Protein AF-A0A959T3K2-F1 (afdb_monomer)

Structure (mmCIF, N/CA/C/O backbone):
data_AF-A0A959T3K2-F1
#
_entry.id   AF-A0A959T3K2-F1
#
loop_
_atom_site.group_PDB
_atom_site.id
_atom_site.type_symbol
_atom_site.label_atom_id
_atom_site.label_alt_id
_atom_site.label_comp_id
_atom_site.label_asym_id
_atom_site.label_entity_id
_atom_site.label_seq_id
_atom_site.pdbx_PDB_ins_code
_atom_site.Cartn_x
_atom_site.Cartn_y
_atom_site.Cartn_z
_atom_site.occupancy
_atom_site.B_iso_or_equiv
_atom_site.auth_seq_id
_atom_site.auth_comp_id
_atom_site.auth_asym_id
_atom_site.auth_atom_id
_atom_site.pdbx_PDB_model_num
ATOM 1 N N . LEU A 1 1 ? 40.441 -4.220 -32.638 1.00 57.56 1 LEU A N 1
ATOM 2 C CA . LEU A 1 1 ? 39.150 -3.640 -32.191 1.00 57.56 1 LEU A CA 1
ATOM 3 C C . LEU A 1 1 ? 38.495 -2.736 -33.246 1.00 57.56 1 LEU A C 1
ATOM 5 O O . LEU A 1 1 ? 37.285 -2.588 -33.197 1.00 57.56 1 LEU A O 1
ATOM 9 N N . GLU A 1 2 ? 39.222 -2.204 -34.239 1.00 59.03 2 GLU A N 1
ATOM 10 C CA . GLU A 1 2 ? 38.656 -1.298 -35.265 1.00 59.03 2 GLU A CA 1
ATOM 11 C C . GLU A 1 2 ? 37.809 -1.963 -36.373 1.00 59.03 2 GLU A C 1
ATOM 13 O O . GLU A 1 2 ? 37.141 -1.273 -37.137 1.00 59.03 2 GLU A O 1
ATOM 18 N N . ALA A 1 3 ? 37.781 -3.297 -36.464 1.00 60.69 3 ALA A N 1
ATOM 19 C CA . ALA A 1 3 ? 37.096 -4.010 -37.551 1.00 60.69 3 ALA A CA 1
ATOM 20 C C . ALA A 1 3 ? 35.556 -4.047 -37.431 1.00 60.69 3 ALA A C 1
ATOM 22 O O . ALA A 1 3 ? 34.877 -4.344 -38.408 1.00 60.69 3 ALA A O 1
ATOM 23 N N . CYS A 1 4 ? 34.988 -3.729 -36.261 1.00 63.50 4 CYS A N 1
ATOM 24 C CA . CYS A 1 4 ? 33.539 -3.802 -36.026 1.00 63.50 4 CYS A CA 1
ATOM 25 C C . CYS A 1 4 ? 32.788 -2.491 -36.324 1.00 63.50 4 CYS A C 1
ATOM 27 O O . CYS A 1 4 ? 31.565 -2.466 -36.243 1.00 63.50 4 CYS A O 1
ATOM 29 N N . GLY A 1 5 ? 33.488 -1.400 -36.658 1.00 66.00 5 GLY A N 1
ATOM 30 C CA . GLY A 1 5 ? 32.871 -0.078 -36.838 1.00 66.00 5 GLY A CA 1
ATOM 31 C C . GLY A 1 5 ? 32.129 0.125 -38.166 1.00 66.00 5 GLY A C 1
ATOM 32 O O . GLY A 1 5 ? 31.366 1.077 -38.286 1.00 66.00 5 GLY A O 1
ATOM 33 N N . LYS A 1 6 ? 32.349 -0.750 -39.160 1.00 72.06 6 LYS A N 1
ATOM 34 C CA . LYS A 1 6 ? 31.749 -0.670 -40.511 1.00 72.06 6 LYS A CA 1
ATOM 35 C C . LYS A 1 6 ? 30.900 -1.892 -40.883 1.00 72.06 6 LYS A C 1
ATOM 37 O O . LYS A 1 6 ? 30.618 -2.104 -42.057 1.00 72.06 6 LYS A O 1
ATOM 42 N N . ALA A 1 7 ? 30.540 -2.728 -39.912 1.00 78.12 7 ALA A N 1
ATOM 43 C CA . ALA A 1 7 ? 29.709 -3.894 -40.177 1.00 78.12 7 ALA A CA 1
ATOM 44 C C . ALA A 1 7 ? 28.245 -3.464 -40.375 1.00 78.12 7 ALA A C 1
ATOM 46 O O . ALA A 1 7 ? 27.666 -2.809 -39.510 1.00 78.12 7 ALA A O 1
ATOM 47 N N . GLU A 1 8 ? 27.650 -3.831 -41.509 1.00 79.19 8 GLU A N 1
ATOM 48 C CA . GLU A 1 8 ? 26.216 -3.665 -41.745 1.00 79.19 8 GLU A CA 1
ATOM 49 C C . GLU A 1 8 ? 25.456 -4.797 -41.048 1.00 79.19 8 GLU A C 1
ATOM 51 O O . GLU A 1 8 ? 25.615 -5.975 -41.374 1.00 79.19 8 GLU A O 1
ATOM 56 N N . PHE A 1 9 ? 24.638 -4.445 -40.057 1.00 82.81 9 PHE A N 1
ATOM 57 C CA . PHE A 1 9 ? 23.800 -5.400 -39.341 1.00 82.81 9 PHE A CA 1
ATOM 58 C C . PHE A 1 9 ? 22.410 -5.432 -39.966 1.00 82.81 9 PHE A C 1
ATOM 60 O O . PHE A 1 9 ? 21.763 -4.398 -40.129 1.00 82.81 9 PHE A O 1
ATOM 67 N N . THR A 1 10 ? 21.927 -6.632 -40.268 1.00 84.00 10 THR A N 1
ATOM 68 C CA . THR A 1 10 ? 20.550 -6.860 -40.708 1.00 84.00 10 THR A CA 1
ATOM 69 C C . THR A 1 10 ? 19.814 -7.701 -39.672 1.00 84.00 10 THR A C 1
ATOM 71 O O . THR A 1 10 ? 20.390 -8.572 -39.017 1.00 84.00 10 THR 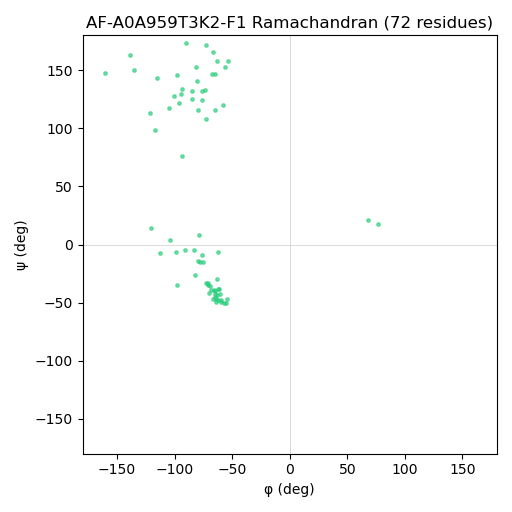A O 1
ATOM 74 N N . VAL A 1 11 ? 18.531 -7.407 -39.466 1.00 84.19 11 VAL A N 1
ATOM 75 C CA . VAL A 1 11 ? 17.700 -8.151 -38.514 1.00 84.19 11 VAL A CA 1
ATOM 76 C C . VAL A 1 11 ? 17.397 -9.523 -39.111 1.00 84.19 11 VAL A C 1
ATOM 78 O O . VAL A 1 11 ? 16.615 -9.629 -40.050 1.00 84.19 11 VAL A O 1
ATOM 81 N N . ALA A 1 12 ? 18.013 -10.572 -38.562 1.00 88.94 12 ALA A N 1
ATOM 82 C CA . ALA A 1 12 ? 17.840 -11.939 -39.054 1.00 88.94 12 ALA A CA 1
ATOM 83 C C . ALA A 1 12 ? 16.443 -12.516 -38.753 1.00 88.94 12 ALA A C 1
ATOM 85 O O . ALA A 1 12 ? 15.916 -13.297 -39.540 1.00 88.94 12 ALA A O 1
ATOM 86 N N . ALA A 1 13 ? 15.835 -12.140 -37.622 1.00 82.06 13 ALA A N 1
ATOM 87 C CA . ALA A 1 13 ? 14.496 -12.579 -37.240 1.00 82.06 13 ALA A CA 1
ATOM 88 C C . ALA A 1 13 ? 13.882 -11.654 -36.180 1.00 82.06 13 ALA A C 1
ATOM 90 O O . ALA A 1 13 ? 14.584 -11.13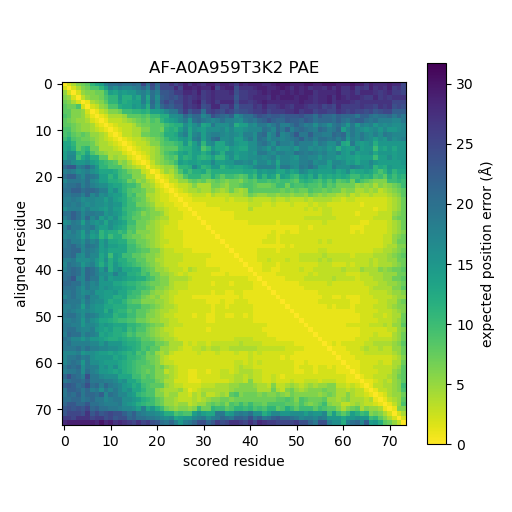1 -35.314 1.00 82.06 13 ALA A O 1
ATOM 91 N N . VAL A 1 14 ? 12.556 -11.500 -36.218 1.00 81.50 14 VAL A N 1
ATOM 92 C CA . VAL A 1 14 ? 11.768 -10.838 -35.170 1.00 81.50 14 VAL A CA 1
ATOM 93 C C . VAL A 1 14 ? 10.747 -11.838 -34.649 1.00 81.50 14 VAL A C 1
ATOM 95 O O . VAL A 1 14 ? 9.834 -12.235 -35.369 1.00 81.50 14 VAL A O 1
ATOM 98 N N . GLU A 1 15 ? 10.893 -12.244 -33.392 1.00 83.00 15 GLU A N 1
ATOM 99 C CA . GLU A 1 15 ? 9.959 -13.154 -32.732 1.00 83.00 15 GLU A CA 1
ATOM 100 C C . GLU A 1 15 ? 9.003 -12.355 -31.836 1.00 83.00 15 GLU A C 1
ATOM 102 O O . GLU A 1 15 ? 9.434 -11.564 -30.995 1.00 83.00 15 GLU A O 1
ATOM 107 N N . LYS A 1 16 ? 7.690 -12.554 -32.000 1.00 79.38 16 LYS A N 1
ATOM 108 C CA . LYS A 1 16 ? 6.662 -11.845 -31.226 1.00 79.38 16 LYS A CA 1
ATOM 109 C C . LYS A 1 16 ? 5.878 -12.848 -30.389 1.00 79.38 16 LYS A C 1
ATOM 111 O O . LYS A 1 16 ? 4.977 -13.517 -30.885 1.00 79.38 16 LYS A O 1
ATOM 116 N N . LYS A 1 17 ? 6.244 -12.968 -29.113 1.00 83.31 17 LYS A N 1
ATOM 117 C CA . LYS A 1 17 ? 5.563 -13.849 -28.156 1.00 83.31 17 LYS A CA 1
ATOM 118 C C . LYS A 1 17 ? 4.485 -13.066 -27.403 1.00 83.31 17 LYS A C 1
ATOM 120 O O . LYS A 1 17 ? 4.764 -11.954 -26.951 1.00 83.31 17 LYS A O 1
ATOM 125 N N . PRO A 1 18 ? 3.264 -13.607 -27.256 1.00 79.56 18 PRO A N 1
ATOM 126 C CA . PRO A 1 18 ? 2.242 -12.967 -26.442 1.00 79.56 18 PRO A CA 1
ATOM 127 C C . PRO A 1 18 ? 2.695 -12.955 -24.976 1.00 79.56 18 PRO A C 1
ATOM 129 O O . PRO A 1 18 ? 2.869 -14.001 -24.355 1.00 79.56 18 PRO A O 1
ATOM 132 N N . GLY A 1 19 ? 2.906 -11.762 -24.422 1.00 80.50 19 GLY A N 1
ATOM 133 C CA . GLY A 1 19 ? 3.170 -11.576 -22.998 1.00 80.50 19 GLY A CA 1
ATOM 134 C C . GLY A 1 19 ? 1.857 -11.501 -22.226 1.00 80.50 19 GLY A C 1
ATOM 135 O O . GLY A 1 19 ? 1.008 -10.667 -22.535 1.00 80.50 19 GLY A O 1
ATOM 136 N N . LYS A 1 20 ? 1.680 -12.349 -21.210 1.00 79.88 20 LYS A N 1
ATOM 137 C CA . LYS A 1 20 ? 0.540 -12.258 -20.291 1.00 79.88 20 LYS A CA 1
ATOM 138 C C . LYS A 1 20 ? 0.968 -11.478 -19.053 1.00 79.88 20 LYS A C 1
ATOM 140 O O . LYS A 1 20 ? 1.898 -11.883 -18.363 1.00 79.88 20 LYS A O 1
ATOM 145 N N . ARG A 1 21 ? 0.283 -10.371 -18.760 1.00 79.31 21 ARG A N 1
ATOM 146 C CA . ARG A 1 21 ? 0.448 -9.633 -17.503 1.00 79.31 21 ARG A CA 1
ATOM 147 C C . ARG A 1 21 ? -0.748 -9.925 -16.610 1.00 79.31 21 ARG A C 1
ATOM 149 O O . ARG A 1 21 ? -1.878 -9.623 -16.982 1.00 79.31 21 ARG A O 1
ATOM 156 N N . THR A 1 22 ? -0.506 -10.541 -15.463 1.00 81.19 22 THR A N 1
ATOM 157 C CA . THR A 1 22 ? -1.543 -10.760 -14.452 1.00 81.19 22 THR A CA 1
ATOM 158 C C . THR A 1 22 ? -1.738 -9.498 -13.607 1.00 81.19 22 THR A C 1
ATOM 160 O O . THR A 1 22 ? -0.799 -8.703 -13.476 1.00 81.19 22 THR A O 1
ATOM 163 N N . PRO A 1 23 ? -2.940 -9.288 -13.040 1.00 85.25 23 PRO A N 1
ATOM 164 C CA . PRO A 1 23 ? -3.165 -8.239 -12.053 1.00 85.25 23 PRO A CA 1
ATOM 165 C C . PRO A 1 23 ? -2.207 -8.373 -10.866 1.00 85.25 23 PRO A C 1
ATOM 167 O O . PRO A 1 23 ? -1.738 -9.471 -10.555 1.00 85.25 23 PRO A O 1
ATOM 170 N N . ALA A 1 24 ? -1.915 -7.250 -10.212 1.00 85.19 24 ALA A N 1
ATOM 171 C CA . ALA A 1 24 ? -1.174 -7.276 -8.960 1.00 85.19 24 ALA A CA 1
ATOM 172 C C . ALA A 1 24 ? -2.022 -7.935 -7.865 1.00 85.19 24 ALA A C 1
ATOM 174 O O . ALA A 1 24 ? -3.247 -7.796 -7.858 1.00 85.19 24 ALA A O 1
ATOM 175 N N . ALA A 1 25 ? -1.360 -8.635 -6.946 1.00 88.62 25 ALA A N 1
ATOM 176 C CA . ALA A 1 25 ? -2.014 -9.157 -5.756 1.00 88.62 25 ALA A CA 1
ATOM 177 C C . ALA A 1 25 ? -2.548 -8.008 -4.873 1.00 88.62 25 ALA A C 1
ATOM 179 O O . ALA A 1 25 ? -2.039 -6.882 -4.962 1.00 88.62 25 ALA A O 1
ATOM 180 N N . PRO A 1 26 ? -3.537 -8.283 -4.006 1.00 92.69 26 PRO A N 1
ATOM 181 C CA . PRO A 1 26 ? -3.936 -7.367 -2.942 1.00 92.69 26 PRO A CA 1
ATOM 182 C C . PRO A 1 26 ? -2.754 -6.954 -2.059 1.00 92.69 26 PRO A C 1
ATOM 184 O O . PRO A 1 26 ? -1.729 -7.637 -1.992 1.00 92.69 26 PRO A O 1
ATOM 187 N N . PHE A 1 27 ? -2.892 -5.819 -1.377 1.00 94.56 27 PHE A N 1
ATOM 188 C CA . PHE A 1 27 ? -1.812 -5.278 -0.562 1.00 94.56 27 PHE A CA 1
ATOM 189 C C . PHE A 1 27 ? -1.594 -6.070 0.728 1.00 94.56 27 PHE A C 1
ATOM 191 O O . P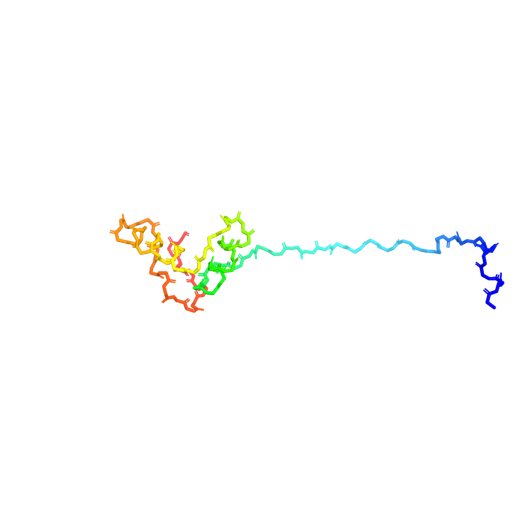HE A 1 27 ? -2.512 -6.281 1.512 1.00 94.56 27 PHE A O 1
ATOM 198 N N . THR A 1 28 ? -0.328 -6.378 0.985 1.00 95.81 28 THR A N 1
ATOM 199 C CA . THR A 1 28 ? 0.213 -6.622 2.325 1.00 95.81 28 THR A CA 1
ATOM 200 C C . THR A 1 28 ? 0.721 -5.312 2.930 1.00 95.81 28 THR A C 1
ATOM 202 O O . THR A 1 28 ? 0.860 -4.298 2.240 1.00 95.81 28 THR A O 1
ATOM 205 N N . THR A 1 29 ? 1.113 -5.338 4.203 1.00 96.00 29 THR A N 1
ATOM 206 C CA . THR A 1 29 ? 1.732 -4.182 4.876 1.00 96.00 29 THR A CA 1
ATOM 207 C C . THR A 1 29 ? 2.959 -3.664 4.117 1.00 96.00 29 THR A C 1
ATOM 209 O O . THR A 1 29 ? 3.100 -2.463 3.892 1.00 96.00 29 THR A O 1
ATOM 212 N N . SER A 1 30 ? 3.854 -4.566 3.699 1.00 95.75 30 SER A N 1
ATOM 213 C CA . SER A 1 30 ? 5.116 -4.198 3.048 1.00 95.75 30 SER A CA 1
ATOM 214 C C . SER A 1 30 ? 4.897 -3.640 1.644 1.00 95.75 30 SER A C 1
ATOM 216 O O . SER A 1 30 ? 5.499 -2.630 1.284 1.00 95.75 30 SER A O 1
ATOM 218 N N . THR A 1 31 ? 4.002 -4.247 0.864 1.00 96.12 31 THR A N 1
ATOM 219 C CA . THR A 1 31 ? 3.702 -3.795 -0.503 1.00 96.12 31 THR A CA 1
ATOM 220 C C . THR A 1 31 ? 2.925 -2.480 -0.514 1.00 96.12 31 THR A C 1
ATOM 222 O O . THR A 1 31 ? 3.210 -1.625 -1.353 1.00 96.12 31 THR A O 1
ATOM 225 N N . LEU A 1 32 ? 2.034 -2.253 0.459 1.00 96.81 32 LEU A N 1
ATOM 226 C CA . LEU A 1 32 ? 1.380 -0.958 0.664 1.00 96.81 32 LEU A CA 1
ATOM 227 C C . LEU A 1 32 ? 2.408 0.147 0.938 1.00 96.81 32 LEU A C 1
ATOM 229 O O . LEU A 1 32 ? 2.373 1.194 0.297 1.00 96.81 32 LEU A O 1
ATOM 233 N N . GLN A 1 33 ? 3.339 -0.086 1.867 1.00 97.62 33 GLN A N 1
ATOM 234 C CA . GLN A 1 33 ? 4.377 0.889 2.219 1.00 97.62 33 GLN A CA 1
ATOM 235 C C . GLN A 1 33 ? 5.311 1.187 1.040 1.00 97.62 33 GLN A C 1
ATOM 237 O O . GLN A 1 33 ? 5.617 2.351 0.776 1.00 97.62 33 GLN A O 1
ATOM 242 N N . GLN A 1 34 ? 5.731 0.153 0.306 1.00 97.69 34 GLN A N 1
ATOM 243 C CA . GLN A 1 34 ? 6.580 0.303 -0.878 1.00 97.69 34 GLN A CA 1
ATOM 244 C C . GLN A 1 34 ? 5.883 1.121 -1.968 1.00 97.69 34 GLN A C 1
ATOM 246 O O . GLN A 1 34 ? 6.465 2.070 -2.495 1.00 97.69 34 GLN A O 1
ATOM 251 N N . GLU A 1 35 ? 4.626 0.804 -2.286 1.00 97.25 35 GLU A N 1
ATOM 252 C CA . GLU A 1 35 ? 3.890 1.510 -3.336 1.00 97.25 35 GLU A CA 1
ATOM 253 C C . GLU A 1 35 ? 3.479 2.923 -2.908 1.00 97.25 35 GLU A C 1
ATOM 255 O O . GLU A 1 35 ? 3.507 3.830 -3.739 1.00 97.25 35 GLU A O 1
ATOM 260 N N . ALA A 1 36 ? 3.181 3.158 -1.628 1.00 97.31 36 ALA A N 1
ATOM 261 C CA . ALA A 1 36 ? 2.942 4.501 -1.100 1.00 97.31 36 ALA A CA 1
ATOM 262 C C . ALA A 1 36 ? 4.206 5.372 -1.169 1.00 97.31 36 ALA A C 1
ATOM 264 O O . ALA A 1 36 ? 4.133 6.538 -1.563 1.00 97.31 36 ALA A O 1
ATOM 265 N N . SER A 1 37 ? 5.376 4.804 -0.868 1.00 97.25 37 SER A N 1
ATOM 266 C CA . SER A 1 37 ? 6.654 5.494 -1.047 1.00 97.25 37 SER A CA 1
ATOM 267 C C . SER A 1 37 ? 6.916 5.799 -2.523 1.00 97.25 37 SER A C 1
ATOM 269 O O . SER A 1 37 ? 7.169 6.949 -2.881 1.00 97.25 37 SER A O 1
ATOM 271 N N . ARG A 1 38 ? 6.761 4.802 -3.401 1.00 97.19 38 ARG A N 1
ATOM 272 C CA . ARG A 1 38 ? 7.075 4.930 -4.829 1.00 97.19 38 ARG A CA 1
ATOM 273 C C . ARG A 1 38 ? 6.129 5.860 -5.586 1.00 97.19 38 ARG A C 1
ATOM 275 O O . ARG A 1 38 ? 6.574 6.571 -6.481 1.00 97.19 38 ARG A O 1
ATOM 282 N N . LYS A 1 39 ? 4.829 5.821 -5.281 1.00 96.81 39 LYS A N 1
ATOM 283 C CA . LYS A 1 39 ? 3.798 6.554 -6.038 1.00 96.81 39 LYS A CA 1
ATOM 284 C C . LYS A 1 39 ? 3.400 7.875 -5.400 1.00 96.81 39 LYS A C 1
ATOM 286 O O . LYS A 1 39 ? 3.078 8.808 -6.124 1.00 96.81 39 LYS A O 1
ATOM 291 N N . LEU A 1 40 ? 3.382 7.943 -4.069 1.00 96.88 40 LEU A N 1
ATOM 292 C CA . LEU A 1 40 ? 2.881 9.104 -3.327 1.00 96.88 40 LEU A CA 1
ATOM 293 C C . LEU A 1 40 ? 3.990 9.846 -2.567 1.00 96.88 40 LEU A C 1
ATOM 295 O O . LEU A 1 40 ? 3.731 10.904 -1.996 1.00 96.88 40 LEU A O 1
ATOM 299 N N . GLY A 1 41 ? 5.217 9.313 -2.533 1.00 97.31 41 GLY A N 1
ATOM 300 C CA . GLY A 1 41 ? 6.325 9.898 -1.776 1.00 97.31 41 GLY A CA 1
ATOM 301 C C . GLY A 1 41 ? 6.125 9.830 -0.260 1.00 97.31 41 GLY A C 1
ATOM 302 O O . GLY A 1 41 ? 6.703 10.628 0.478 1.00 97.31 41 GLY A O 1
ATOM 303 N N . PHE A 1 42 ? 5.266 8.933 0.236 1.00 97.81 42 PHE A N 1
ATOM 304 C CA . PHE A 1 42 ? 4.990 8.831 1.668 1.00 97.81 42 PHE A CA 1
ATOM 305 C C . PHE A 1 42 ? 6.030 7.952 2.361 1.00 97.81 42 PHE A C 1
ATOM 307 O O . PHE A 1 42 ? 6.315 6.838 1.929 1.00 97.81 42 PHE A O 1
ATOM 314 N N . GLY A 1 43 ? 6.568 8.439 3.482 1.00 96.94 43 GLY A N 1
ATOM 315 C CA . GLY A 1 43 ? 7.329 7.599 4.405 1.00 96.94 43 GLY A CA 1
ATOM 316 C C . GLY A 1 43 ? 6.443 6.542 5.075 1.00 96.94 43 GLY A C 1
ATOM 317 O O . GLY A 1 43 ? 5.210 6.646 5.067 1.00 96.94 43 GLY A O 1
ATOM 318 N N . VAL A 1 44 ? 7.078 5.544 5.695 1.00 96.00 44 VAL A N 1
ATOM 319 C CA . VAL A 1 44 ? 6.390 4.443 6.392 1.00 96.00 44 VA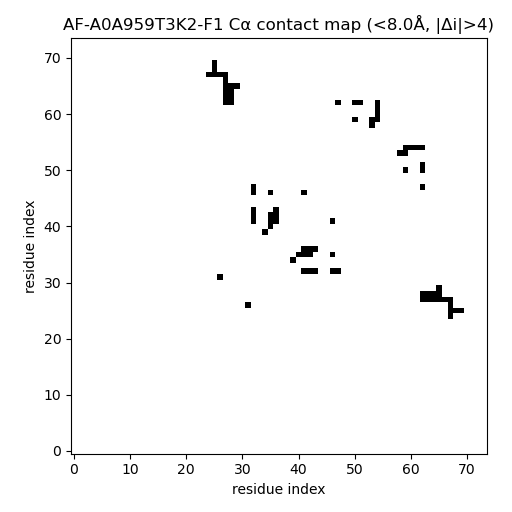L A CA 1
ATOM 320 C C . VAL A 1 44 ? 5.432 4.980 7.458 1.00 96.00 44 VAL A C 1
ATOM 322 O O . VAL A 1 44 ? 4.245 4.661 7.426 1.00 96.00 44 VAL A O 1
ATOM 325 N N . ASP A 1 45 ? 5.899 5.881 8.325 1.00 97.19 45 ASP A N 1
ATOM 326 C CA . ASP A 1 45 ? 5.091 6.427 9.424 1.00 97.19 45 ASP A CA 1
ATOM 327 C C . ASP A 1 45 ? 3.844 7.167 8.933 1.00 97.19 45 ASP A C 1
ATOM 329 O O . ASP A 1 45 ? 2.748 6.993 9.472 1.00 97.19 45 ASP A O 1
ATOM 333 N N . ARG A 1 46 ? 3.988 7.976 7.874 1.00 97.88 46 ARG A N 1
ATOM 334 C CA . ARG A 1 46 ? 2.863 8.705 7.271 1.00 97.88 46 ARG A CA 1
ATOM 335 C C . ARG A 1 46 ? 1.849 7.736 6.671 1.00 97.88 46 ARG A C 1
ATOM 337 O O . AR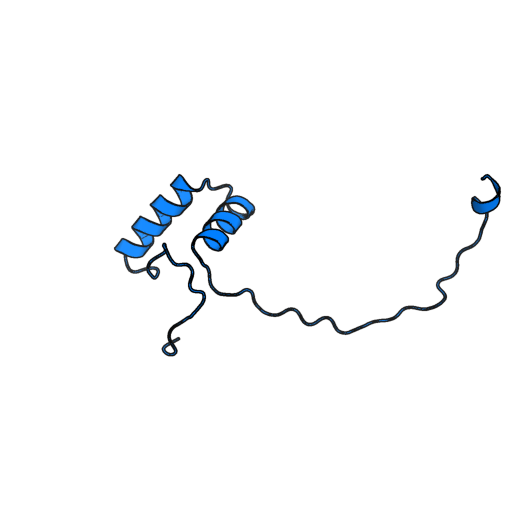G A 1 46 ? 0.654 7.905 6.893 1.00 97.88 46 ARG A O 1
ATOM 344 N N . THR A 1 47 ? 2.328 6.728 5.946 1.00 97.81 47 THR A N 1
ATOM 345 C CA . THR A 1 47 ? 1.480 5.703 5.325 1.00 97.81 47 THR A CA 1
ATOM 346 C C . THR A 1 47 ? 0.671 4.963 6.384 1.00 97.81 47 THR A C 1
ATOM 348 O O . THR A 1 47 ? -0.548 4.860 6.270 1.00 97.81 47 THR A O 1
ATOM 351 N N . MET A 1 48 ? 1.328 4.523 7.460 1.00 97.88 48 MET A N 1
ATOM 352 C CA . MET A 1 48 ? 0.667 3.764 8.519 1.00 97.88 48 MET A CA 1
ATOM 353 C C . MET A 1 48 ? -0.313 4.613 9.332 1.00 97.88 48 MET A C 1
ATOM 355 O O . MET A 1 48 ? -1.368 4.108 9.702 1.00 97.88 48 MET A O 1
ATOM 359 N N . ARG A 1 49 ? -0.021 5.900 9.572 1.00 98.00 49 ARG A N 1
ATOM 360 C CA . ARG A 1 49 ? -0.957 6.810 10.256 1.00 98.00 49 ARG A CA 1
ATOM 361 C C . ARG A 1 49 ? -2.231 7.044 9.444 1.00 98.00 49 ARG A C 1
ATOM 363 O O . ARG A 1 49 ? -3.318 7.039 10.007 1.00 98.00 49 ARG A O 1
ATOM 370 N N . ILE A 1 50 ? -2.103 7.234 8.130 1.00 97.75 50 ILE A N 1
ATOM 371 C CA . ILE A 1 50 ? -3.261 7.405 7.242 1.00 97.75 50 ILE A CA 1
ATOM 372 C C . ILE A 1 50 ? -4.070 6.108 7.177 1.00 97.75 50 ILE A C 1
ATOM 374 O O . ILE A 1 50 ? -5.286 6.141 7.337 1.00 97.75 50 ILE A O 1
ATOM 378 N N . ALA A 1 51 ? -3.402 4.966 6.993 1.00 97.62 51 ALA A N 1
ATOM 379 C CA . ALA A 1 51 ? -4.067 3.669 6.934 1.00 97.62 51 ALA A CA 1
ATOM 380 C C . ALA A 1 51 ? -4.809 3.334 8.240 1.00 97.62 51 ALA A C 1
ATOM 382 O O . ALA A 1 51 ? -5.926 2.832 8.183 1.00 97.62 51 ALA A O 1
ATOM 383 N N . GLN A 1 52 ? -4.240 3.680 9.401 1.00 98.06 52 GLN A N 1
ATOM 384 C CA . GLN A 1 52 ? -4.930 3.569 10.690 1.00 98.06 52 GLN A CA 1
ATOM 385 C C . GLN A 1 52 ? -6.241 4.368 10.689 1.00 98.06 52 GLN A C 1
ATOM 387 O O . GLN A 1 52 ? -7.286 3.811 11.005 1.00 98.06 52 GLN A O 1
ATOM 392 N N . GLY A 1 53 ? -6.205 5.640 10.275 1.00 98.06 53 GLY A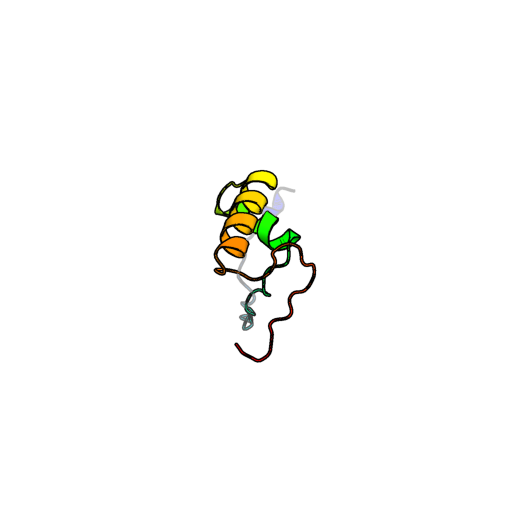 N 1
ATOM 393 C CA . GLY A 1 53 ? -7.411 6.472 10.220 1.00 98.06 53 GLY A CA 1
ATOM 394 C C . GLY A 1 53 ? -8.468 5.935 9.248 1.00 98.06 53 GLY A C 1
ATOM 395 O O . GLY A 1 53 ? -9.654 5.957 9.556 1.00 98.06 53 GLY A O 1
ATOM 396 N N . LEU A 1 54 ? -8.048 5.395 8.099 1.00 98.00 54 LEU A N 1
ATOM 397 C CA . LEU A 1 54 ? -8.960 4.762 7.139 1.00 98.00 54 LEU A CA 1
ATOM 398 C C . LEU A 1 54 ? -9.601 3.484 7.698 1.00 98.00 54 LEU A C 1
ATOM 400 O O . LEU A 1 54 ? -10.781 3.242 7.454 1.00 98.00 54 LEU A O 1
ATOM 404 N N . TYR A 1 55 ? -8.841 2.678 8.443 1.00 97.56 55 TYR A N 1
ATOM 405 C CA . TYR A 1 55 ? -9.355 1.480 9.106 1.00 97.56 55 TYR A CA 1
ATOM 406 C C . TYR A 1 55 ? -10.393 1.840 10.175 1.00 97.56 55 TYR A C 1
ATOM 408 O O . TYR A 1 55 ? -11.483 1.278 10.194 1.00 97.56 55 TYR A O 1
ATOM 416 N N . GLU A 1 56 ? -10.093 2.830 11.016 1.00 97.62 56 GLU A N 1
ATOM 417 C CA . GLU A 1 56 ? -10.999 3.302 12.071 1.00 97.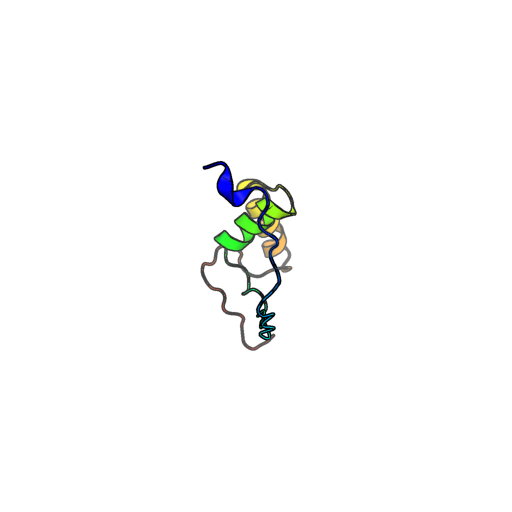62 56 GLU A CA 1
ATOM 418 C C . GLU A 1 56 ? -12.303 3.896 11.516 1.00 97.62 56 GLU A C 1
ATOM 420 O O . GLU A 1 56 ? -13.348 3.795 12.154 1.00 97.62 56 GLU A O 1
ATOM 425 N N . GLN A 1 57 ? -12.263 4.471 10.311 1.00 98.06 57 GLN A N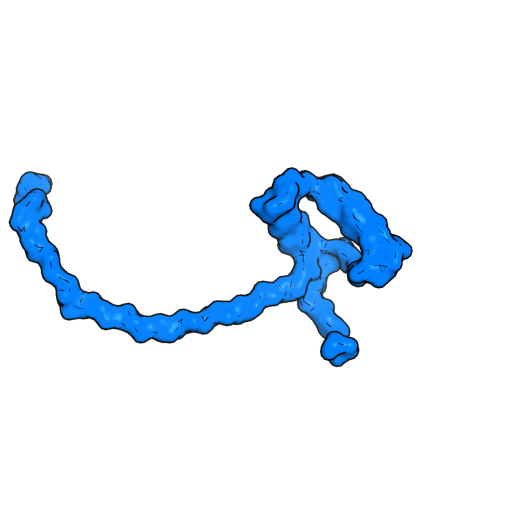 1
ATOM 426 C CA . GLN A 1 57 ? -13.440 4.975 9.590 1.00 98.06 57 GLN A CA 1
ATOM 427 C C . GLN A 1 57 ? -14.202 3.881 8.819 1.00 98.06 57 GLN A C 1
ATOM 429 O O . GLN A 1 57 ? -15.245 4.161 8.233 1.00 98.06 57 GLN A O 1
ATOM 434 N N . GLY A 1 58 ? -13.700 2.642 8.798 1.00 96.25 58 GLY A N 1
ATOM 435 C CA . GLY A 1 58 ? -14.321 1.521 8.090 1.00 96.25 58 GLY A CA 1
ATOM 436 C C . GLY A 1 58 ? -14.112 1.527 6.571 1.00 96.25 58 GLY A C 1
ATOM 437 O O . GLY A 1 58 ? -14.842 0.848 5.854 1.00 96.25 58 GLY A O 1
ATOM 438 N N . HIS A 1 59 ? -13.135 2.280 6.055 1.00 97.31 59 HIS A N 1
ATOM 439 C CA . HIS A 1 59 ? -12.860 2.364 4.615 1.00 97.31 59 HIS A CA 1
ATOM 440 C C . HIS A 1 59 ? -11.998 1.216 4.079 1.00 97.31 59 HIS A C 1
ATOM 442 O O . HIS A 1 59 ? -12.058 0.914 2.889 1.00 97.31 59 HIS A O 1
ATOM 448 N N . ILE A 1 60 ? -11.173 0.601 4.928 1.00 96.25 60 ILE A N 1
ATOM 449 C CA . ILE A 1 60 ? -10.277 -0.502 4.559 1.00 96.25 60 ILE A CA 1
ATOM 450 C C . ILE A 1 60 ? -10.266 -1.581 5.646 1.00 96.25 60 ILE A C 1
ATOM 452 O O . ILE A 1 60 ? -10.636 -1.326 6.791 1.00 96.25 60 ILE A O 1
ATOM 456 N N . THR A 1 61 ? -9.789 -2.778 5.303 1.00 95.12 61 THR A N 1
ATOM 457 C CA . THR A 1 61 ? -9.490 -3.841 6.273 1.00 95.12 61 THR A CA 1
ATOM 458 C C . THR A 1 61 ? -8.236 -3.522 7.089 1.00 95.12 61 THR A C 1
ATOM 460 O O . THR A 1 61 ? -7.498 -2.579 6.795 1.00 95.12 61 THR A O 1
ATOM 463 N N . TYR A 1 62 ? -7.966 -4.328 8.119 1.00 95.19 62 TYR A N 1
ATOM 464 C CA . TYR A 1 62 ? -6.798 -4.128 8.972 1.00 95.19 62 TYR A CA 1
ATOM 465 C C . TYR A 1 62 ? -5.490 -4.164 8.162 1.00 95.19 62 TYR A C 1
ATOM 467 O O . TYR A 1 62 ? -5.155 -5.154 7.517 1.00 95.19 62 TYR A O 1
ATOM 475 N N . MET A 1 63 ? -4.750 -3.057 8.200 1.00 96.31 63 MET A N 1
ATOM 476 C CA . MET A 1 63 ? -3.604 -2.778 7.328 1.00 96.31 63 MET A CA 1
ATOM 477 C C . MET A 1 63 ? -2.295 -3.460 7.747 1.00 96.31 63 MET A C 1
ATOM 479 O O . MET A 1 63 ? -1.342 -3.467 6.971 1.00 96.31 63 MET A O 1
ATOM 483 N N . ARG A 1 64 ? -2.207 -3.993 8.975 1.00 94.50 64 ARG A N 1
ATOM 484 C CA . ARG A 1 64 ? -1.036 -4.748 9.453 1.00 94.50 64 ARG A CA 1
ATOM 485 C C . ARG A 1 64 ? -1.257 -6.240 9.222 1.00 94.50 64 ARG A C 1
ATOM 487 O O . ARG A 1 64 ? -1.579 -6.979 10.146 1.00 94.50 64 ARG A O 1
ATOM 494 N N . THR A 1 65 ? -1.107 -6.653 7.971 1.00 94.44 65 THR A N 1
ATOM 495 C CA . THR A 1 65 ? -1.226 -8.042 7.523 1.00 94.44 65 THR A CA 1
ATOM 496 C C . THR A 1 65 ? -0.104 -8.425 6.557 1.00 94.44 65 THR A C 1
ATOM 498 O O . THR A 1 65 ? 0.442 -7.585 5.832 1.00 94.44 65 THR A O 1
ATOM 501 N N . ASP A 1 66 ? 0.261 -9.698 6.572 1.00 91.44 66 ASP A N 1
ATOM 502 C CA . ASP A 1 66 ? 1.104 -10.388 5.597 1.00 91.44 66 ASP A CA 1
ATOM 503 C C . ASP A 1 66 ? 0.278 -11.182 4.567 1.00 91.44 66 ASP A C 1
ATOM 505 O O . ASP A 1 66 ? 0.827 -11.676 3.583 1.00 91.44 66 ASP A O 1
ATOM 509 N N . SER A 1 67 ? -1.041 -11.263 4.758 1.00 86.38 67 SER A N 1
ATOM 510 C CA . SER A 1 67 ? -1.963 -11.969 3.876 1.00 86.38 67 SER A CA 1
ATOM 511 C C . SER A 1 67 ? -2.322 -11.136 2.648 1.00 86.38 67 SER A C 1
ATOM 513 O O . SER A 1 67 ? -2.574 -9.936 2.738 1.00 86.38 67 SER A O 1
ATOM 515 N N . VAL A 1 68 ? -2.408 -11.810 1.503 1.00 87.38 68 VAL A N 1
ATOM 516 C CA . VAL A 1 68 ? -2.966 -11.275 0.248 1.00 87.38 68 VAL A CA 1
ATOM 517 C C . VAL A 1 68 ? -4.372 -11.813 -0.035 1.00 87.38 68 VAL A C 1
ATOM 519 O O . VAL A 1 68 ? -4.930 -11.554 -1.099 1.00 87.38 68 VAL A O 1
ATOM 522 N N . ASN A 1 69 ? -4.933 -12.599 0.885 1.00 86.50 69 ASN A N 1
ATOM 523 C CA . ASN A 1 69 ? -6.223 -13.247 0.691 1.00 86.50 69 ASN A CA 1
ATOM 524 C C . ASN A 1 69 ? -7.358 -12.235 0.865 1.00 86.50 69 ASN A C 1
ATOM 526 O O . ASN A 1 69 ? -7.409 -11.506 1.856 1.00 86.50 69 ASN A O 1
ATOM 530 N N . LEU A 1 70 ? -8.290 -12.242 -0.082 1.00 83.25 70 LEU A N 1
ATOM 531 C CA . LEU A 1 70 ? -9.573 -11.559 0.029 1.00 83.25 70 LEU A CA 1
ATOM 532 C C . LEU A 1 70 ? -10.627 -12.579 0.454 1.00 83.25 70 LEU A C 1
ATOM 534 O O . LEU A 1 70 ? -10.539 -13.747 0.080 1.00 83.25 70 LEU A O 1
ATOM 538 N N . SER A 1 71 ? -11.609 -12.151 1.245 1.00 82.75 71 SER A N 1
ATOM 539 C CA . SER A 1 71 ? -12.773 -12.991 1.525 1.00 82.75 71 SER A CA 1
ATOM 540 C C . SER A 1 71 ? -13.560 -13.229 0.240 1.00 82.75 71 SER A C 1
ATOM 542 O O . SER A 1 71 ? -13.706 -12.300 -0.552 1.00 82.75 71 SER A O 1
ATOM 544 N N . ASP A 1 72 ? -14.168 -14.404 0.104 1.00 77.06 72 ASP A N 1
ATOM 545 C CA . ASP A 1 72 ? -14.999 -14.777 -1.054 1.00 77.06 72 ASP A CA 1
ATOM 546 C C . ASP A 1 72 ? -16.249 -13.896 -1.253 1.00 77.06 72 ASP A C 1
ATOM 548 O O . ASP A 1 72 ? -16.958 -14.036 -2.242 1.00 77.06 72 ASP A O 1
ATOM 552 N N . LEU A 1 73 ? -16.534 -12.992 -0.310 1.00 64.88 73 LEU A N 1
ATOM 553 C CA . LEU A 1 73 ? -17.668 -12.066 -0.334 1.00 64.88 73 LEU A CA 1
ATOM 554 C C . LEU A 1 73 ? -17.451 -10.838 -1.250 1.00 64.88 73 LEU A C 1
ATOM 556 O O . LEU A 1 73 ? -18.234 -9.894 -1.176 1.00 64.88 73 LEU A O 1
ATOM 560 N N . ALA A 1 74 ? -16.373 -10.806 -2.039 1.00 49.28 74 ALA A N 1
ATOM 561 C CA . ALA A 1 74 ? -16.038 -9.680 -2.916 1.00 49.28 74 ALA A CA 1
ATOM 562 C C . ALA A 1 74 ? -16.883 -9.640 -4.200 1.00 49.28 74 ALA A C 1
ATOM 564 O O . ALA A 1 74 ? -17.056 -10.704 -4.836 1.00 49.28 74 ALA A O 1
#

pLDDT: mean 88.17, std 11.61, range [49.28, 98.06]

Sequence (74 aa):
LEACGKAEFTVAAVEKKPGKRTPAAPFTTSTLQQEASRKLGFGVDRTMRIAQGLYEQGHITYMRTDSVNLSDLA

Secondary structure (DSSP, 8-state):
-GGGTT---------------PPPPPPPHHHHHHHHHHHH---HHHHHHHHHHHHHTTSSS-SS----PPPTT-

Mean predicted aligned error: 9.43 Å

Radius of gyration: 23.15 Å; Cα contacts (8 Å, |Δi|>4): 41; chains: 1; bounding box: 57×25×54 Å

Foldseek 3Di:
DPPPPPDDDDDPDDDDDDDDDDDDFADALVNQQVCCCVPVVDHSVRSVVVVVVCVVVVNDPDRHGPDSDDPPPD

Solvent-accessible surface area (backbone atoms only — not comparable to full-atom values): 5020 Å² total; per-residue (Å²): 130,78,79,69,80,80,67,86,84,74,86,88,76,86,87,86,74,91,82,83,83,76,81,82,77,58,68,25,38,67,55,44,41,50,50,37,31,73,76,68,69,36,52,61,70,60,48,51,54,52,50,49,54,36,32,78,71,67,76,47,71,82,64,89,38,86,58,58,81,74,68,91,88,114

Nearest PDB structures (foldseek):
  1cy9-assembly1_B  TM=1.002E+00  e=4.212E-05  Escherichia coli K-12
  1cy9-assembly1_A  TM=9.766E-01  e=4.514E-05  Escherichia coli K-12
  1cyy-assembly1_B  TM=1.003E+00  e=1.190E-04  Escherichia coli K-12
  1cyy-assembly1_A  TM=9.654E-01  e=9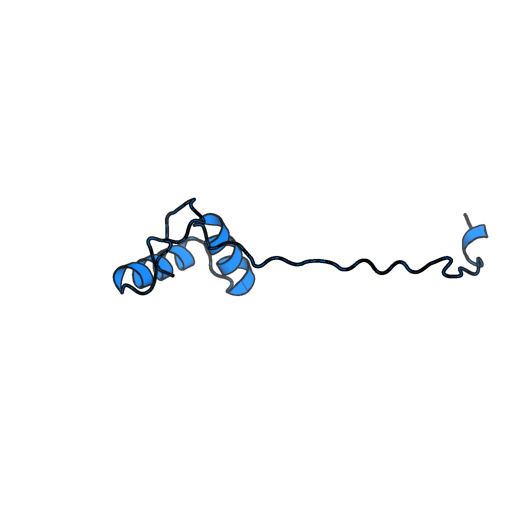.668E-05  Escherichia coli K-12
  9ca0-assembly1_A  TM=8.654E-01  e=4.913E-02  Homo sapiens